Protein AF-A0A9W7FVR1-F1 (afdb_monomer)

Mean predicted aligned error: 6.26 Å

pLDDT: mean 86.89, std 15.14, range [37.94, 98.31]

Structure (mmCIF, N/CA/C/O backbone):
data_AF-A0A9W7FVR1-F1
#
_entry.id   AF-A0A9W7FVR1-F1
#
loop_
_atom_site.group_PDB
_atom_site.id
_atom_site.type_symbol
_atom_site.label_atom_id
_atom_site.label_alt_id
_atom_site.label_comp_id
_atom_site.label_asym_id
_atom_site.label_entity_id
_atom_site.label_seq_id
_atom_site.pdbx_PDB_ins_code
_atom_site.Cartn_x
_atom_site.Cartn_y
_atom_site.Cartn_z
_atom_site.occupancy
_atom_site.B_iso_or_equiv
_atom_site.auth_seq_id
_atom_site.auth_comp_id
_atom_site.auth_asym_id
_atom_site.auth_atom_id
_atom_site.pdbx_PDB_model_num
ATOM 1 N N . MET A 1 1 ? -11.495 -16.319 -16.527 1.00 41.94 1 MET A N 1
ATOM 2 C CA . MET A 1 1 ? -12.606 -16.300 -15.550 1.00 41.94 1 MET A CA 1
ATOM 3 C C . MET A 1 1 ? -13.611 -15.271 -16.052 1.00 41.94 1 MET A C 1
ATOM 5 O O . MET A 1 1 ? -13.184 -14.167 -16.349 1.00 41.94 1 MET A O 1
ATOM 9 N N . LYS A 1 2 ? -14.883 -15.630 -16.280 1.00 37.94 2 LYS A N 1
ATOM 10 C CA . LYS A 1 2 ? -15.902 -14.650 -16.696 1.00 37.94 2 LYS A CA 1
ATOM 11 C C . LYS A 1 2 ? -16.218 -13.777 -15.482 1.00 37.94 2 LYS A C 1
ATOM 13 O O . LYS A 1 2 ? -16.923 -14.225 -14.585 1.00 37.94 2 LYS A O 1
ATOM 18 N N . THR A 1 3 ? -15.626 -12.592 -15.420 1.00 50.19 3 THR A N 1
ATOM 19 C CA . THR A 1 3 ? -15.941 -11.576 -14.418 1.00 50.19 3 THR A CA 1
ATOM 20 C C . THR A 1 3 ? -17.370 -11.116 -14.667 1.00 50.19 3 THR A C 1
ATOM 22 O O . THR A 1 3 ? -17.651 -10.502 -15.695 1.00 50.19 3 THR A O 1
ATOM 25 N N . GLY A 1 4 ? -18.287 -11.444 -13.755 1.00 59.41 4 GLY A N 1
ATOM 26 C CA . GLY A 1 4 ? -19.468 -10.604 -13.602 1.00 59.41 4 GLY A CA 1
ATOM 27 C C . GLY A 1 4 ? -18.984 -9.177 -13.364 1.00 59.41 4 GLY A C 1
ATOM 28 O O . GLY A 1 4 ? -17.968 -8.977 -12.694 1.00 59.41 4 GLY A O 1
ATOM 29 N N . GLU A 1 5 ? -19.643 -8.210 -13.987 1.00 75.62 5 GLU A N 1
ATOM 30 C CA . GLU A 1 5 ? -19.349 -6.801 -13.766 1.00 75.62 5 GLU A CA 1
ATOM 31 C C . GLU A 1 5 ? -19.470 -6.525 -12.264 1.00 75.62 5 GLU A C 1
ATOM 33 O O . GLU A 1 5 ? -20.490 -6.837 -11.643 1.00 75.62 5 GLU A O 1
ATOM 38 N N . TRP A 1 6 ? -18.384 -6.059 -11.648 1.00 78.62 6 TRP A N 1
ATOM 39 C CA . TRP A 1 6 ? -18.405 -5.727 -10.233 1.00 78.62 6 TRP A CA 1
ATOM 40 C C . TRP A 1 6 ? -19.405 -4.599 -10.025 1.00 78.62 6 TRP A C 1
ATOM 42 O O . TRP A 1 6 ? -19.338 -3.576 -10.704 1.00 78.62 6 TRP A O 1
ATOM 52 N N . ASP A 1 7 ? -20.275 -4.741 -9.032 1.00 91.00 7 ASP A N 1
ATOM 53 C CA . ASP A 1 7 ? -20.969 -3.586 -8.481 1.00 91.00 7 ASP A CA 1
ATOM 54 C C . ASP A 1 7 ? -19.920 -2.734 -7.746 1.00 91.00 7 ASP A C 1
ATOM 56 O O . ASP A 1 7 ? -19.597 -2.973 -6.577 1.00 91.00 7 ASP A O 1
ATOM 60 N N . ARG A 1 8 ? -19.294 -1.813 -8.492 1.00 92.12 8 ARG A N 1
ATOM 61 C CA . ARG A 1 8 ? -18.154 -1.012 -8.026 1.00 92.12 8 ARG A CA 1
ATOM 62 C C . ARG A 1 8 ? -18.536 -0.203 -6.796 1.00 92.12 8 ARG A C 1
ATOM 64 O O . ARG A 1 8 ? -17.729 -0.102 -5.881 1.00 92.12 8 ARG A O 1
ATOM 71 N N . GLU A 1 9 ? -19.760 0.317 -6.733 1.00 93.69 9 GLU A N 1
ATOM 72 C CA . GLU A 1 9 ? -20.243 1.072 -5.578 1.00 93.69 9 GLU A CA 1
ATOM 73 C C . GLU A 1 9 ? -20.319 0.188 -4.329 1.00 93.69 9 GLU A C 1
ATOM 75 O O . GLU A 1 9 ? -19.688 0.507 -3.321 1.00 93.69 9 GLU A O 1
ATOM 80 N N . LYS A 1 10 ? -20.977 -0.977 -4.404 1.00 95.12 10 LYS A N 1
ATOM 81 C CA . LYS A 1 10 ? -21.039 -1.89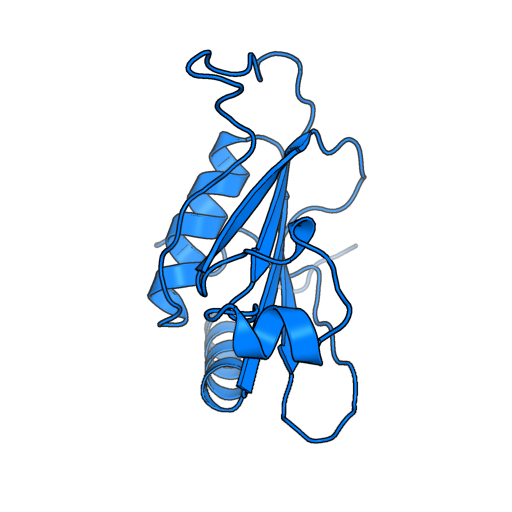7 -3.254 1.00 95.12 10 LYS A CA 1
ATOM 82 C C . LYS A 1 10 ? -19.665 -2.392 -2.822 1.00 95.12 10 LYS A C 1
ATOM 84 O O . LYS A 1 10 ? -19.420 -2.542 -1.621 1.00 95.12 10 LYS A O 1
ATOM 89 N N . LEU A 1 11 ? -18.772 -2.651 -3.777 1.00 95.62 11 LEU A N 1
ATOM 90 C CA . LEU A 1 11 ? -17.414 -3.092 -3.477 1.00 95.62 11 LEU A CA 1
ATOM 91 C C . LEU A 1 11 ? -16.632 -1.991 -2.750 1.00 95.62 11 LEU A C 1
ATOM 93 O O . LEU A 1 11 ? -16.053 -2.250 -1.696 1.00 95.62 11 LEU A O 1
ATOM 97 N N . ARG A 1 12 ? -16.687 -0.757 -3.264 1.00 96.69 12 ARG A N 1
ATOM 98 C CA . ARG A 1 12 ? -16.098 0.432 -2.635 1.00 96.69 12 ARG A CA 1
ATOM 99 C C . ARG A 1 12 ? -16.617 0.616 -1.208 1.00 96.69 12 ARG A C 1
ATOM 101 O O . ARG A 1 12 ? -15.812 0.718 -0.285 1.00 96.69 12 ARG A O 1
ATOM 108 N N . THR A 1 13 ? -17.937 0.583 -1.001 1.00 97.44 13 THR A N 1
ATOM 109 C CA . THR A 1 13 ? -18.546 0.709 0.334 1.00 97.44 13 THR A CA 1
ATOM 110 C C . THR A 1 13 ? -18.068 -0.389 1.282 1.00 97.44 13 THR A C 1
ATOM 112 O O . THR A 1 13 ? -17.676 -0.089 2.405 1.00 97.44 13 THR A O 1
ATOM 115 N N . SER A 1 14 ? -18.035 -1.644 0.828 1.00 97.19 14 SER A N 1
ATOM 116 C CA . SER A 1 14 ? -17.610 -2.782 1.657 1.00 97.19 14 SER A CA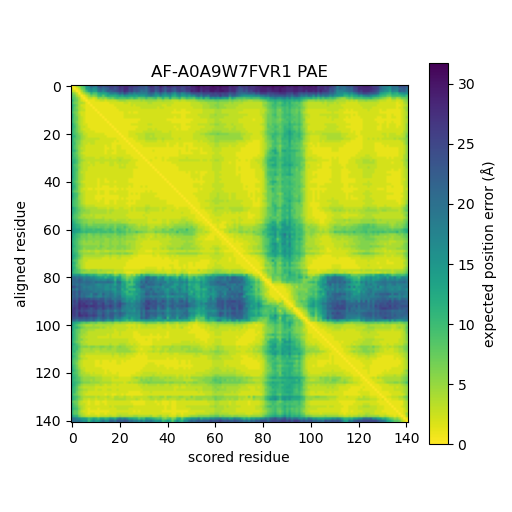 1
ATOM 117 C C . SER A 1 14 ? -16.159 -2.643 2.124 1.00 97.19 14 SER A C 1
ATOM 119 O O . SER A 1 14 ? -15.857 -2.865 3.297 1.00 97.19 14 SER A O 1
ATOM 121 N N . ILE A 1 15 ? -15.262 -2.236 1.221 1.00 97.81 15 ILE A N 1
ATOM 122 C CA . ILE A 1 15 ? -13.846 -2.026 1.542 1.00 97.81 15 ILE A CA 1
ATOM 123 C C . ILE A 1 15 ? -13.688 -0.851 2.508 1.00 97.81 15 ILE A C 1
ATOM 125 O O . ILE A 1 15 ? -12.965 -0.984 3.490 1.00 97.81 15 ILE A O 1
ATOM 129 N N . LEU A 1 16 ? -14.386 0.268 2.278 1.00 97.94 16 LEU A N 1
ATOM 130 C CA . LEU A 1 16 ? -14.348 1.428 3.175 1.00 97.94 16 LEU A CA 1
ATOM 131 C C . LEU A 1 16 ? -14.812 1.071 4.588 1.00 97.94 16 LEU A C 1
ATOM 133 O O . LEU A 1 16 ? -14.158 1.446 5.559 1.00 97.94 16 LEU A O 1
ATOM 137 N N . THR A 1 17 ? -15.904 0.311 4.716 1.00 97.69 17 THR A N 1
ATOM 138 C CA . THR A 1 17 ? -16.395 -0.148 6.020 1.00 97.69 17 THR A CA 1
ATOM 139 C C . THR A 1 17 ? -15.340 -0.981 6.743 1.00 97.69 17 THR A C 1
ATOM 141 O O . THR A 1 17 ? -15.016 -0.680 7.891 1.00 97.69 17 THR A O 1
ATOM 144 N N . LEU A 1 18 ? -14.753 -1.973 6.066 1.00 97.44 18 LEU A N 1
ATOM 145 C CA . LEU A 1 18 ? -13.718 -2.822 6.658 1.00 97.44 18 LEU A CA 1
ATOM 146 C C . LEU A 1 18 ? -12.456 -2.031 7.020 1.00 97.44 18 LEU A C 1
ATOM 148 O O . LEU A 1 18 ? -11.950 -2.187 8.124 1.00 97.44 18 LEU A O 1
ATOM 152 N N . ALA A 1 19 ? -11.976 -1.159 6.131 1.00 96.31 19 ALA A N 1
ATOM 153 C CA . ALA A 1 19 ? -10.783 -0.347 6.367 1.00 96.31 19 ALA A CA 1
ATOM 154 C C . ALA A 1 19 ? -10.971 0.619 7.547 1.00 96.31 19 ALA A C 1
ATOM 156 O O . ALA A 1 19 ? -10.070 0.763 8.364 1.00 96.31 19 ALA A O 1
ATOM 157 N N . SER A 1 20 ? -12.157 1.227 7.683 1.00 95.62 20 SER A N 1
ATOM 158 C CA . SER A 1 20 ? -12.473 2.141 8.795 1.00 95.62 20 SER A CA 1
ATOM 159 C C . SER A 1 20 ? -12.553 1.458 10.164 1.00 95.62 20 SER A C 1
ATOM 161 O O . SER A 1 20 ? -12.441 2.126 11.187 1.00 95.62 20 SER A O 1
ATOM 163 N N . SER A 1 21 ? -12.764 0.140 10.175 1.00 95.38 21 SER A N 1
ATOM 164 C CA . SER A 1 21 ? -12.869 -0.678 11.388 1.00 95.38 21 SER A CA 1
ATOM 165 C C . SER A 1 21 ? -11.587 -1.465 11.675 1.00 95.38 21 SER A C 1
ATOM 167 O O . SER A 1 21 ? -11.549 -2.224 12.638 1.00 95.38 21 SER A O 1
ATOM 169 N N . ALA A 1 22 ? -10.567 -1.338 10.822 1.00 94.12 22 ALA A N 1
ATOM 170 C CA . ALA A 1 22 ? -9.317 -2.066 10.949 1.00 94.12 22 ALA A CA 1
ATOM 171 C C . ALA A 1 22 ? -8.305 -1.276 11.783 1.00 94.12 22 ALA A C 1
ATOM 173 O O . ALA A 1 22 ? -8.065 -0.096 11.526 1.00 94.12 22 ALA A O 1
ATOM 174 N N . ASP A 1 23 ? -7.637 -1.956 12.712 1.00 91.12 23 ASP A N 1
ATOM 175 C CA . ASP A 1 23 ? -6.491 -1.401 13.442 1.00 91.12 23 ASP A CA 1
ATOM 176 C C . ASP A 1 23 ? -5.287 -1.229 12.508 1.00 91.12 23 ASP A C 1
ATOM 178 O O . ASP A 1 23 ? -4.456 -0.328 12.658 1.00 91.12 23 ASP A O 1
ATOM 182 N N . ARG A 1 24 ? -5.197 -2.108 11.505 1.00 91.25 24 ARG A N 1
ATOM 183 C CA . ARG A 1 24 ? -4.145 -2.108 10.497 1.00 91.25 24 ARG A CA 1
ATOM 184 C C . ARG A 1 24 ? -4.678 -2.575 9.153 1.00 91.25 24 ARG A C 1
ATOM 186 O O . ARG A 1 24 ? -5.469 -3.505 9.063 1.00 91.25 24 ARG A O 1
ATOM 193 N N . THR A 1 25 ? -4.194 -1.950 8.089 1.00 95.06 25 THR A N 1
ATOM 194 C CA . THR A 1 25 ? -4.480 -2.334 6.709 1.00 95.06 25 THR A CA 1
ATOM 195 C C . THR A 1 25 ? -3.175 -2.635 5.985 1.00 95.06 25 THR A C 1
ATOM 197 O O . THR A 1 25 ? -2.241 -1.828 5.993 1.00 95.06 25 THR A O 1
ATOM 200 N N . LEU A 1 26 ? -3.123 -3.791 5.324 1.00 95.06 26 LEU A N 1
ATOM 201 C CA . LEU A 1 26 ? -2.099 -4.113 4.339 1.00 95.06 26 LEU A CA 1
ATOM 202 C C . LEU A 1 26 ? -2.734 -4.174 2.951 1.00 95.06 26 LEU A C 1
ATOM 204 O O . LEU A 1 26 ? -3.844 -4.685 2.783 1.00 95.06 26 LEU A O 1
ATOM 208 N N . LEU A 1 27 ? -2.002 -3.677 1.958 1.00 97.88 27 LEU A N 1
ATOM 209 C CA . LEU A 1 27 ? -2.382 -3.766 0.552 1.00 97.88 27 LEU A CA 1
ATOM 210 C C . LEU A 1 27 ? -1.237 -4.387 -0.248 1.00 97.88 27 LEU A C 1
ATOM 212 O O . LEU A 1 27 ? -0.066 -4.088 -0.005 1.00 97.88 27 LEU A O 1
ATOM 216 N N . GLY A 1 28 ? -1.588 -5.251 -1.194 1.00 97.56 28 GLY A N 1
ATOM 217 C CA . GLY A 1 28 ? -0.669 -5.820 -2.174 1.00 97.56 28 GLY A CA 1
ATOM 218 C C . GLY A 1 28 ? -1.171 -5.522 -3.578 1.00 97.56 28 GLY A C 1
ATOM 219 O O . GLY A 1 28 ? -2.206 -6.056 -3.962 1.00 97.56 28 GLY A O 1
ATOM 220 N N . PHE A 1 29 ? -0.472 -4.683 -4.334 1.00 98.06 29 PHE A N 1
ATOM 221 C CA . PHE A 1 29 ? -0.841 -4.330 -5.705 1.00 98.06 29 PHE A CA 1
ATOM 222 C C . PHE A 1 29 ? -0.015 -5.169 -6.665 1.00 98.06 29 PHE A C 1
ATOM 224 O O . PHE A 1 29 ? 1.196 -5.001 -6.699 1.00 98.06 29 PHE A O 1
ATOM 231 N N . CYS A 1 30 ? -0.642 -6.049 -7.436 1.00 97.75 30 CYS A N 1
ATOM 232 C CA . CYS A 1 30 ? 0.002 -6.761 -8.534 1.00 97.75 30 CYS A CA 1
ATOM 233 C C . CYS A 1 30 ? -0.400 -6.076 -9.843 1.00 97.75 30 CYS A C 1
ATOM 235 O O . CYS A 1 30 ? -1.544 -6.226 -10.261 1.00 97.75 30 CYS A O 1
ATOM 237 N N . ALA A 1 31 ? 0.501 -5.351 -10.499 1.00 97.44 31 ALA A N 1
ATOM 238 C CA . ALA A 1 31 ? 0.167 -4.588 -11.703 1.00 97.44 31 ALA A CA 1
ATOM 239 C C . ALA A 1 31 ? 0.984 -5.026 -12.922 1.00 97.44 31 ALA A C 1
ATOM 241 O O . ALA A 1 31 ? 2.018 -5.690 -12.810 1.00 97.44 31 ALA A O 1
ATOM 242 N N . GLY A 1 32 ? 0.498 -4.657 -14.110 1.00 97.06 32 GLY A N 1
ATOM 243 C CA . GLY A 1 32 ? 1.150 -4.967 -15.387 1.00 97.06 32 GLY A CA 1
ATOM 244 C C . GLY A 1 32 ? 2.405 -4.143 -15.660 1.00 97.06 32 GLY A C 1
ATOM 245 O O . GLY A 1 32 ? 3.194 -4.519 -16.518 1.00 97.06 32 GLY A O 1
ATOM 246 N N . SER A 1 33 ? 2.601 -3.050 -14.929 1.00 96.38 33 SER A N 1
ATOM 247 C CA . SER A 1 33 ? 3.780 -2.198 -15.025 1.00 96.38 33 SER A CA 1
ATOM 248 C C . SER A 1 33 ? 4.015 -1.446 -13.706 1.00 96.38 33 SER A C 1
ATOM 250 O O . SER A 1 33 ? 3.099 -1.355 -12.880 1.00 96.38 33 SER A O 1
ATOM 252 N N . PRO A 1 34 ? 5.208 -0.870 -13.490 1.00 95.94 34 PRO A N 1
ATOM 253 C CA . PRO A 1 34 ? 5.446 0.039 -12.372 1.00 95.94 34 PRO A CA 1
ATOM 254 C C . PRO A 1 34 ? 4.472 1.225 -12.349 1.00 95.94 34 PRO A C 1
ATOM 256 O O . PRO A 1 34 ? 3.974 1.591 -11.289 1.00 95.94 34 PRO A O 1
ATOM 259 N N . GLU A 1 35 ? 4.164 1.818 -13.503 1.00 95.88 35 GLU A N 1
ATOM 260 C CA . GLU A 1 35 ? 3.295 2.996 -13.615 1.00 95.88 35 GLU A CA 1
ATOM 261 C C . GLU A 1 35 ? 1.868 2.686 -13.166 1.00 95.88 35 GLU A C 1
ATOM 263 O O . GLU A 1 35 ? 1.319 3.413 -12.339 1.00 95.88 35 GLU A O 1
ATOM 268 N N . SER A 1 36 ? 1.304 1.579 -13.655 1.00 96.38 36 SER A N 1
ATOM 269 C CA . SER A 1 36 ? -0.039 1.123 -13.278 1.00 96.38 36 SER A CA 1
ATOM 270 C C . SER A 1 36 ? -0.120 0.814 -11.776 1.00 96.38 36 SER A C 1
ATOM 272 O O . SER A 1 36 ? -0.986 1.349 -11.082 1.00 96.38 36 SER A O 1
ATOM 274 N N . ALA A 1 37 ? 0.892 0.139 -11.212 1.00 96.56 37 ALA A N 1
ATOM 275 C CA . ALA A 1 37 ? 0.980 -0.072 -9.764 1.00 96.56 37 ALA A CA 1
ATOM 276 C C . ALA A 1 37 ? 0.972 1.249 -8.973 1.00 96.56 37 ALA A C 1
ATOM 278 O O . ALA A 1 37 ? 0.305 1.365 -7.941 1.00 96.56 37 ALA A O 1
ATOM 279 N N . LEU A 1 38 ? 1.709 2.261 -9.446 1.00 96.62 38 LEU A N 1
ATOM 280 C CA . LEU A 1 38 ? 1.766 3.578 -8.812 1.00 96.62 38 LEU A CA 1
ATOM 281 C C . LEU A 1 38 ? 0.442 4.337 -8.922 1.00 96.62 38 LEU A C 1
ATOM 283 O O . LEU A 1 38 ? 0.072 5.029 -7.973 1.00 96.62 38 LEU A O 1
ATOM 287 N N . GLU A 1 39 ? -0.262 4.244 -10.047 1.00 97.19 39 GLU A N 1
ATOM 288 C CA . GLU A 1 39 ? -1.599 4.822 -10.221 1.00 97.19 39 GLU A CA 1
ATOM 289 C C . GLU A 1 39 ? -2.618 4.163 -9.285 1.00 97.19 39 GLU A C 1
ATOM 291 O O . GLU A 1 39 ? -3.374 4.856 -8.593 1.00 97.19 39 GLU A O 1
ATOM 296 N N . ALA A 1 40 ? -2.575 2.835 -9.176 1.00 97.50 40 ALA A N 1
ATOM 297 C CA . ALA A 1 40 ? -3.388 2.075 -8.238 1.00 97.50 40 ALA A CA 1
ATOM 298 C C . ALA A 1 40 ? -3.110 2.499 -6.790 1.00 97.50 40 ALA A C 1
ATOM 300 O O . ALA A 1 40 ? -4.029 2.862 -6.060 1.00 97.50 40 ALA A O 1
ATOM 301 N N . LEU A 1 41 ? -1.840 2.561 -6.378 1.00 97.38 41 LEU A N 1
ATOM 302 C CA . LEU A 1 41 ? -1.462 3.029 -5.043 1.00 97.38 41 LEU A CA 1
ATOM 303 C C . LEU A 1 41 ? -1.971 4.458 -4.786 1.00 97.38 41 LEU A C 1
ATOM 305 O O . LEU A 1 41 ? -2.585 4.735 -3.754 1.00 97.38 41 LEU A O 1
ATOM 309 N N . LYS A 1 42 ? -1.746 5.377 -5.731 1.00 96.62 42 LYS A N 1
ATOM 310 C CA . LYS A 1 42 ? -2.139 6.789 -5.604 1.00 96.62 42 LYS A CA 1
ATOM 311 C C . LYS A 1 42 ? -3.649 6.998 -5.551 1.00 96.62 42 LYS A C 1
ATOM 313 O O . LYS A 1 42 ? -4.061 8.016 -5.002 1.00 96.62 42 LYS A O 1
ATOM 318 N N . SER A 1 43 ? -4.450 6.082 -6.091 1.00 97.50 43 SER A N 1
ATOM 319 C CA . SER A 1 43 ? -5.912 6.136 -5.993 1.00 97.50 43 SER A CA 1
ATOM 320 C C . SER A 1 43 ? -6.423 5.460 -4.718 1.00 97.50 43 SER A C 1
ATOM 322 O O . SER A 1 43 ? -7.132 6.088 -3.938 1.00 97.50 43 SER A O 1
ATOM 324 N N . TRP A 1 44 ? -5.988 4.232 -4.430 1.00 97.94 44 TRP A N 1
ATOM 325 C CA . TRP A 1 44 ? -6.452 3.451 -3.280 1.00 97.94 44 TRP A CA 1
ATOM 326 C C . TRP A 1 44 ? -6.147 4.109 -1.931 1.00 97.94 44 TRP A C 1
ATOM 328 O O . TRP A 1 44 ? -7.036 4.211 -1.087 1.00 97.94 44 TRP A O 1
ATOM 338 N N . ILE A 1 45 ? -4.910 4.568 -1.706 1.00 97.19 45 ILE A N 1
ATOM 339 C CA . ILE A 1 45 ? -4.491 5.106 -0.399 1.00 97.19 45 ILE A CA 1
ATOM 340 C C . ILE A 1 45 ? -5.343 6.301 0.056 1.00 97.19 45 ILE A C 1
ATOM 342 O O . ILE A 1 45 ? -5.906 6.231 1.152 1.00 97.19 45 ILE A O 1
ATOM 346 N N . PRO A 1 46 ? -5.491 7.388 -0.730 1.00 96.62 46 PRO A N 1
ATOM 347 C CA . PRO A 1 46 ? -6.334 8.504 -0.315 1.00 96.62 46 PRO A CA 1
ATOM 348 C C . PRO A 1 46 ? -7.822 8.148 -0.280 1.00 96.62 46 PRO A C 1
ATOM 350 O O . PRO A 1 46 ? -8.513 8.642 0.607 1.00 96.62 46 PRO A O 1
ATOM 353 N N . SER A 1 47 ? -8.320 7.289 -1.178 1.00 97.38 47 SER A N 1
ATOM 354 C CA . SER A 1 47 ? -9.730 6.872 -1.164 1.00 97.38 47 SER A CA 1
ATOM 355 C C . SER A 1 47 ? -10.109 6.127 0.111 1.00 97.38 47 SER A C 1
ATOM 357 O O . SER A 1 47 ? -11.216 6.303 0.608 1.00 97.38 47 SER A O 1
ATOM 359 N N . LEU A 1 48 ? -9.184 5.347 0.674 1.00 97.12 48 LEU A N 1
ATOM 360 C CA . LEU A 1 48 ? -9.367 4.659 1.952 1.00 97.12 48 LEU A CA 1
ATOM 361 C C . LEU A 1 48 ? -9.026 5.530 3.177 1.00 97.12 48 LEU A C 1
ATOM 363 O O . LEU A 1 48 ? -9.142 5.058 4.305 1.00 97.12 48 LEU A O 1
ATOM 367 N N . GLY A 1 49 ? -8.592 6.782 2.985 1.00 95.94 49 GLY A N 1
ATOM 368 C CA . GLY A 1 49 ? -8.178 7.670 4.078 1.00 95.94 49 GLY A CA 1
ATOM 369 C C . GLY A 1 49 ? -6.910 7.211 4.809 1.00 95.94 49 GLY A C 1
ATOM 370 O O . GLY A 1 49 ? -6.700 7.577 5.964 1.00 95.94 49 GLY A O 1
ATOM 371 N N . LEU A 1 50 ? -6.072 6.398 4.160 1.00 95.62 50 LEU A N 1
ATOM 372 C CA . LEU A 1 50 ? -4.888 5.794 4.770 1.00 95.62 50 LEU A CA 1
ATOM 373 C C . LEU A 1 50 ? -3.678 6.751 4.731 1.00 95.62 50 LEU A C 1
ATOM 375 O O . LEU A 1 50 ? -3.590 7.615 3.848 1.00 95.62 50 LEU A O 1
ATOM 379 N N . PRO A 1 51 ? -2.715 6.622 5.667 1.00 94.50 51 PRO A N 1
ATOM 380 C CA . PRO A 1 51 ? -1.543 7.490 5.710 1.00 94.50 51 PRO A CA 1
ATOM 381 C C . PRO A 1 51 ? -0.656 7.326 4.471 1.00 94.50 51 PRO A C 1
ATOM 383 O O . PRO A 1 51 ? -0.468 6.227 3.947 1.00 94.50 51 PRO A O 1
ATOM 386 N N . LYS A 1 52 ? -0.061 8.436 4.029 1.00 92.38 52 LYS A N 1
ATOM 387 C CA . LYS A 1 52 ? 0.976 8.438 2.993 1.00 92.38 52 LYS A CA 1
ATOM 388 C C . LYS A 1 52 ? 2.347 8.304 3.648 1.00 92.38 52 LYS A C 1
ATOM 390 O O . LYS A 1 52 ? 2.637 9.036 4.592 1.00 92.38 52 LYS A O 1
ATOM 395 N N . GLY A 1 53 ? 3.186 7.436 3.101 1.00 90.12 53 GLY A N 1
ATOM 396 C CA . GLY A 1 53 ? 4.585 7.290 3.489 1.00 90.12 53 GLY A CA 1
ATOM 397 C C . GLY A 1 53 ? 5.516 7.300 2.284 1.00 90.12 53 GLY A C 1
ATOM 398 O O . GLY A 1 53 ? 5.150 7.733 1.186 1.00 90.12 53 GLY A O 1
ATOM 399 N N . LEU A 1 54 ? 6.747 6.858 2.514 1.00 89.25 54 LEU A N 1
ATOM 400 C CA . LEU A 1 54 ? 7.765 6.738 1.482 1.00 89.25 54 LEU A CA 1
ATOM 401 C C . LEU A 1 54 ? 7.507 5.500 0.627 1.00 89.25 54 LEU A C 1
ATOM 403 O O . LEU A 1 54 ? 7.162 4.436 1.138 1.00 89.25 54 LEU A O 1
ATOM 407 N N . LEU A 1 55 ? 7.732 5.637 -0.678 1.00 90.62 55 LEU A N 1
ATOM 408 C CA . LEU A 1 55 ? 7.850 4.494 -1.568 1.00 90.62 55 LEU A CA 1
ATOM 409 C C . LEU A 1 55 ? 9.328 4.147 -1.738 1.00 90.62 55 LEU A C 1
ATOM 411 O O . LEU A 1 55 ? 10.100 4.941 -2.272 1.00 90.62 55 LEU A O 1
ATOM 415 N N . MET A 1 56 ? 9.692 2.947 -1.311 1.00 88.81 56 MET A N 1
ATOM 416 C CA . MET A 1 56 ? 11.023 2.373 -1.470 1.00 88.81 56 MET A CA 1
ATOM 417 C C . MET A 1 56 ? 11.067 1.457 -2.696 1.00 88.81 56 MET A C 1
ATOM 419 O O . MET A 1 56 ? 10.038 0.918 -3.091 1.00 88.81 56 MET A O 1
ATOM 423 N N . GLY A 1 57 ? 12.257 1.233 -3.260 1.00 86.19 57 GLY A N 1
ATOM 424 C CA . GLY A 1 57 ? 12.483 0.238 -4.323 1.00 86.19 57 GLY A CA 1
ATOM 425 C C . GLY A 1 57 ? 12.677 0.800 -5.736 1.00 86.19 57 GLY A C 1
ATOM 426 O O . GLY A 1 57 ? 13.104 0.062 -6.615 1.00 86.19 57 GLY A O 1
ATOM 427 N N . LEU A 1 58 ? 12.444 2.102 -5.956 1.00 87.19 58 LEU A N 1
ATOM 428 C CA . LEU A 1 58 ? 12.749 2.788 -7.232 1.00 87.19 58 LEU A CA 1
ATOM 429 C C . LEU A 1 58 ? 14.008 3.660 -7.184 1.00 87.19 58 LEU A C 1
ATOM 431 O O . LEU A 1 58 ? 14.418 4.203 -8.205 1.00 87.19 58 LEU A O 1
ATOM 435 N N . ASP A 1 59 ? 14.618 3.789 -6.010 1.00 85.75 59 ASP A N 1
ATOM 436 C CA . ASP A 1 59 ? 15.901 4.451 -5.799 1.00 85.75 59 ASP A CA 1
ATOM 437 C C . ASP A 1 59 ? 16.759 3.551 -4.904 1.00 85.75 59 ASP A C 1
ATOM 439 O O . ASP A 1 59 ? 16.321 3.131 -3.828 1.00 85.75 59 ASP A O 1
ATOM 443 N N . LEU A 1 60 ? 17.971 3.239 -5.366 1.00 78.19 60 LEU A N 1
ATOM 444 C CA . LEU A 1 60 ? 18.968 2.486 -4.615 1.00 78.19 60 LEU A CA 1
ATOM 445 C C . LEU A 1 60 ? 20.220 3.344 -4.432 1.00 78.19 60 LEU A C 1
ATOM 447 O O . LEU A 1 60 ? 21.131 3.348 -5.259 1.00 78.19 60 LEU A O 1
ATOM 451 N N . GLY A 1 61 ? 20.271 4.071 -3.315 1.00 76.56 61 GLY A N 1
ATOM 452 C CA . GLY A 1 61 ? 21.442 4.867 -2.942 1.00 76.56 61 GLY A CA 1
ATOM 453 C C . GLY A 1 61 ? 21.605 6.149 -3.763 1.00 76.56 61 GLY A C 1
ATOM 454 O O . GLY A 1 61 ? 22.728 6.529 -4.089 1.00 76.56 61 GLY A O 1
ATOM 455 N N . GLY A 1 62 ? 20.499 6.813 -4.101 1.00 82.56 62 GLY A N 1
ATOM 456 C CA . GLY A 1 62 ? 20.454 8.029 -4.916 1.00 82.56 62 GLY A CA 1
ATOM 457 C C . GLY A 1 62 ? 20.512 7.765 -6.420 1.00 82.56 62 GLY A C 1
ATOM 458 O O . GLY A 1 62 ? 20.734 8.697 -7.193 1.00 82.56 62 GLY A O 1
ATOM 459 N N . GLN A 1 63 ? 20.382 6.503 -6.833 1.00 85.12 63 GLN A N 1
ATOM 460 C CA . GLN A 1 63 ? 20.359 6.094 -8.232 1.00 85.12 63 GLN A CA 1
ATOM 461 C C . GLN A 1 63 ? 18.987 5.503 -8.563 1.00 85.12 63 GLN A C 1
ATOM 463 O O . GLN A 1 63 ? 18.584 4.532 -7.913 1.00 85.12 63 GLN A O 1
ATOM 468 N N . PRO A 1 64 ? 18.276 6.048 -9.566 1.00 91.75 64 PRO A N 1
ATOM 469 C CA . PRO A 1 64 ? 17.028 5.467 -10.037 1.00 91.75 64 PRO A CA 1
ATOM 470 C C . PRO A 1 64 ? 17.231 4.029 -10.516 1.00 91.75 64 PRO A C 1
ATOM 472 O O . PRO A 1 64 ? 18.190 3.732 -11.231 1.00 91.75 64 PRO A O 1
ATOM 475 N N . VAL A 1 65 ? 16.310 3.145 -10.145 1.00 89.62 65 VAL A N 1
ATOM 476 C CA . VAL A 1 65 ? 16.256 1.782 -10.679 1.00 89.62 65 VAL A CA 1
ATOM 477 C C . VAL A 1 65 ? 15.708 1.830 -12.102 1.00 89.62 65 VAL A C 1
ATOM 479 O O . VAL A 1 65 ? 14.664 2.435 -12.351 1.00 89.62 65 VAL A O 1
ATOM 482 N N . ASP A 1 66 ? 16.399 1.180 -13.038 1.00 93.62 66 ASP A N 1
ATOM 483 C CA . ASP A 1 66 ? 15.870 0.956 -14.382 1.00 93.62 66 ASP A CA 1
ATOM 484 C C . ASP A 1 66 ? 14.771 -0.111 -14.327 1.00 93.62 66 ASP A C 1
ATOM 486 O O . ASP A 1 66 ? 15.017 -1.266 -13.978 1.00 93.62 66 ASP A O 1
ATOM 490 N N . THR A 1 67 ? 13.548 0.299 -14.648 1.00 94.75 67 THR A N 1
ATOM 491 C CA . THR A 1 67 ? 12.358 -0.559 -14.642 1.00 94.75 67 THR A CA 1
ATOM 492 C C . THR A 1 67 ? 11.903 -0.944 -16.049 1.00 94.75 67 THR A C 1
ATOM 494 O O . THR A 1 67 ? 10.891 -1.621 -16.205 1.00 94.75 67 THR A O 1
ATOM 497 N N . SER A 1 68 ? 12.656 -0.565 -17.089 1.00 94.44 68 SER A N 1
ATOM 498 C CA . SER A 1 68 ? 12.281 -0.801 -18.489 1.00 94.44 68 SER A CA 1
ATOM 499 C C . SER A 1 68 ? 12.160 -2.283 -18.865 1.00 94.44 68 SER A C 1
ATOM 501 O O . SER A 1 68 ? 11.444 -2.620 -19.807 1.00 94.44 68 SER A O 1
ATOM 503 N N . SER A 1 69 ? 12.835 -3.172 -18.133 1.00 93.88 69 SER A N 1
ATOM 504 C CA . SER A 1 69 ? 12.761 -4.624 -18.316 1.00 93.88 69 SER A CA 1
ATOM 505 C C . SER A 1 69 ? 11.650 -5.301 -17.513 1.00 93.88 69 SER A C 1
ATOM 507 O O . SER A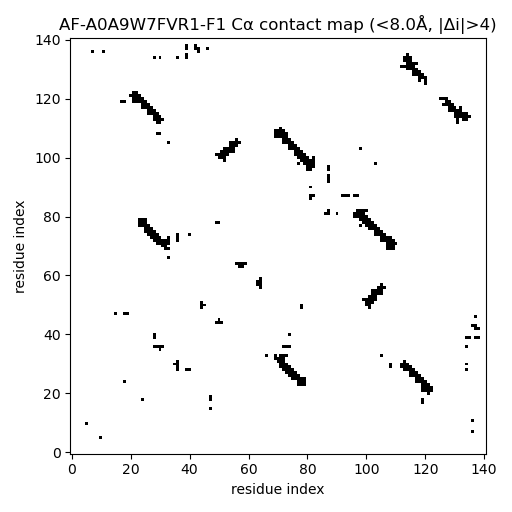 1 69 ? 11.420 -6.496 -17.707 1.00 93.88 69 SER A O 1
ATOM 509 N N . TRP A 1 70 ? 10.977 -4.581 -16.610 1.00 95.12 70 TRP A N 1
ATOM 510 C CA . TRP A 1 70 ? 10.003 -5.186 -15.711 1.00 95.12 70 TRP A CA 1
ATOM 511 C C . TRP A 1 70 ? 8.761 -5.627 -16.480 1.00 95.12 70 TRP A C 1
ATOM 513 O O . TRP A 1 70 ? 8.150 -4.865 -17.225 1.00 95.12 70 TRP A O 1
ATOM 523 N N . THR A 1 71 ? 8.349 -6.870 -16.248 1.00 93.94 71 THR A N 1
ATOM 524 C CA . THR A 1 71 ? 7.129 -7.452 -16.847 1.00 93.94 71 THR A CA 1
ATOM 525 C C . THR A 1 71 ? 5.864 -7.213 -16.011 1.00 93.94 71 THR A C 1
ATOM 527 O O . THR A 1 71 ? 4.750 -7.576 -16.402 1.00 93.94 71 THR A O 1
ATOM 530 N N . GLY A 1 72 ? 6.046 -6.600 -14.847 1.00 96.25 72 GLY A N 1
ATOM 531 C CA . GLY A 1 72 ? 5.023 -6.259 -13.877 1.00 96.25 72 GLY A CA 1
ATOM 532 C C . GLY A 1 72 ? 5.671 -5.708 -12.614 1.00 96.25 72 GLY A C 1
ATOM 533 O O . GLY A 1 72 ? 6.889 -5.780 -12.439 1.00 96.25 72 GLY A O 1
ATOM 534 N N . ALA A 1 73 ? 4.854 -5.157 -11.726 1.00 96.88 73 ALA A N 1
ATOM 535 C CA . ALA A 1 73 ? 5.319 -4.640 -10.447 1.00 96.88 73 ALA A CA 1
ATOM 536 C C . ALA A 1 73 ? 4.420 -5.109 -9.307 1.00 96.88 73 ALA A C 1
ATOM 538 O O . ALA A 1 73 ? 3.204 -5.246 -9.472 1.00 96.88 73 ALA A O 1
ATOM 539 N N . TYR A 1 74 ? 5.032 -5.341 -8.149 1.00 97.12 74 TYR A N 1
ATOM 540 C CA . TYR A 1 74 ? 4.327 -5.604 -6.908 1.00 97.12 74 TYR A CA 1
ATOM 541 C C . TYR A 1 74 ? 4.597 -4.485 -5.916 1.00 97.12 74 TYR A C 1
ATOM 543 O O . TYR A 1 74 ? 5.754 -4.223 -5.599 1.00 97.12 74 TYR A O 1
ATOM 551 N N . ILE A 1 75 ? 3.542 -3.849 -5.402 1.00 96.75 75 ILE A N 1
ATOM 552 C CA . ILE A 1 75 ? 3.654 -2.903 -4.288 1.00 96.75 75 ILE A CA 1
ATOM 553 C C . ILE A 1 75 ? 3.089 -3.539 -3.029 1.00 96.75 75 ILE A C 1
ATOM 555 O O . ILE A 1 75 ? 1.912 -3.895 -2.983 1.00 96.75 75 ILE A O 1
ATOM 559 N N . LYS A 1 76 ? 3.901 -3.599 -1.975 1.00 95.12 76 LYS A N 1
ATOM 560 C CA . LYS A 1 76 ? 3.442 -3.892 -0.618 1.00 95.12 76 LYS A CA 1
ATOM 561 C C . LYS A 1 76 ? 3.298 -2.591 0.156 1.00 95.12 76 LYS A C 1
ATOM 563 O O . LYS A 1 76 ? 4.289 -1.902 0.369 1.00 95.12 76 LYS A O 1
ATOM 568 N N . TYR A 1 77 ? 2.092 -2.294 0.617 1.00 94.69 77 TYR A N 1
ATOM 569 C CA . TYR A 1 77 ? 1.781 -1.153 1.476 1.00 94.69 77 TYR A CA 1
ATOM 570 C C . TYR A 1 77 ? 1.293 -1.632 2.844 1.00 94.69 77 TYR A C 1
ATOM 572 O O . TYR A 1 77 ? 0.631 -2.670 2.952 1.00 94.69 77 TYR A O 1
ATOM 580 N N . ASN A 1 78 ? 1.609 -0.877 3.896 1.00 90.50 78 ASN A N 1
ATOM 581 C CA . ASN A 1 78 ? 1.280 -1.258 5.261 1.00 90.50 78 ASN A CA 1
ATOM 582 C C . ASN A 1 78 ? 1.047 -0.030 6.165 1.00 90.50 78 ASN A C 1
ATOM 584 O O . ASN A 1 78 ? 1.898 0.854 6.250 1.00 90.50 78 ASN A O 1
ATOM 588 N N . THR A 1 79 ? -0.075 0.012 6.892 1.00 90.00 79 THR A N 1
ATOM 589 C CA . THR A 1 79 ? -0.314 1.051 7.917 1.00 90.00 79 THR A CA 1
ATOM 590 C C . THR A 1 79 ? 0.313 0.738 9.275 1.00 90.00 79 THR A C 1
ATOM 592 O O . THR A 1 79 ? 0.317 1.597 10.150 1.00 90.00 79 THR A O 1
ATOM 595 N N . GLY A 1 80 ? 0.828 -0.476 9.474 1.00 76.94 80 GLY A N 1
ATOM 596 C CA . GLY A 1 80 ? 1.438 -0.918 10.726 1.00 76.94 80 GLY A CA 1
ATOM 597 C C . GLY A 1 80 ? 2.959 -1.021 10.652 1.00 76.94 80 GLY A C 1
ATOM 598 O O . GLY A 1 80 ? 3.530 -1.362 9.618 1.00 76.94 80 GLY A O 1
ATOM 599 N N . GLY A 1 81 ? 3.614 -0.798 11.784 1.00 66.19 81 GLY A N 1
ATOM 600 C CA . GLY A 1 81 ? 5.059 -0.893 11.943 1.00 66.19 81 GLY A CA 1
ATOM 601 C C . GLY A 1 81 ? 5.483 -0.310 13.283 1.00 66.19 81 GLY A C 1
ATOM 602 O O . GLY A 1 81 ? 4.717 0.400 13.935 1.00 66.19 81 GLY A O 1
ATOM 603 N N . ALA A 1 82 ? 6.691 -0.637 13.724 1.00 57.47 82 ALA A N 1
ATOM 604 C CA . ALA A 1 82 ? 7.217 -0.092 14.964 1.00 57.47 82 ALA A CA 1
ATOM 605 C C . ALA A 1 82 ? 7.694 1.347 14.720 1.00 57.47 82 ALA A C 1
ATOM 607 O O . ALA A 1 82 ? 8.618 1.580 13.939 1.00 57.47 82 ALA A O 1
ATOM 608 N N . THR A 1 83 ? 7.047 2.318 15.369 1.00 54.12 83 THR A N 1
ATOM 609 C CA . THR A 1 83 ? 7.337 3.751 15.165 1.00 54.12 83 THR A CA 1
ATOM 610 C C . THR A 1 83 ? 8.343 4.305 16.170 1.00 54.12 83 THR A C 1
ATOM 612 O O . THR A 1 83 ? 8.914 5.374 15.946 1.00 54.12 83 THR A O 1
ATOM 615 N N . THR A 1 84 ? 8.614 3.561 17.246 1.00 56.41 84 THR A N 1
ATOM 616 C CA . THR A 1 84 ? 9.591 3.918 18.276 1.00 56.41 84 THR A CA 1
ATOM 617 C C . THR A 1 84 ? 10.626 2.812 18.495 1.00 56.41 84 THR A C 1
ATOM 619 O O . THR A 1 84 ? 10.389 1.633 18.235 1.00 56.41 84 THR A O 1
ATOM 622 N N . PHE A 1 85 ? 11.793 3.173 19.042 1.00 56.72 85 PHE A N 1
ATOM 623 C CA . PHE A 1 85 ? 12.804 2.193 19.465 1.00 56.72 85 PHE A CA 1
ATOM 624 C C . PHE A 1 85 ? 12.303 1.226 20.545 1.00 56.72 85 PHE A C 1
ATOM 626 O O . PHE A 1 85 ? 12.898 0.166 20.736 1.00 56.72 85 PHE A O 1
ATOM 633 N N . GLU A 1 86 ? 11.277 1.610 21.300 1.00 65.69 86 GLU A N 1
ATOM 634 C CA . GLU A 1 86 ? 10.633 0.752 22.290 1.00 65.69 86 GLU A CA 1
ATOM 635 C C . GLU A 1 86 ? 9.781 -0.319 21.596 1.00 65.69 86 GLU A C 1
ATOM 637 O O . GLU A 1 86 ? 10.012 -1.507 21.823 1.00 65.69 86 GLU A O 1
ATOM 642 N N . ASP A 1 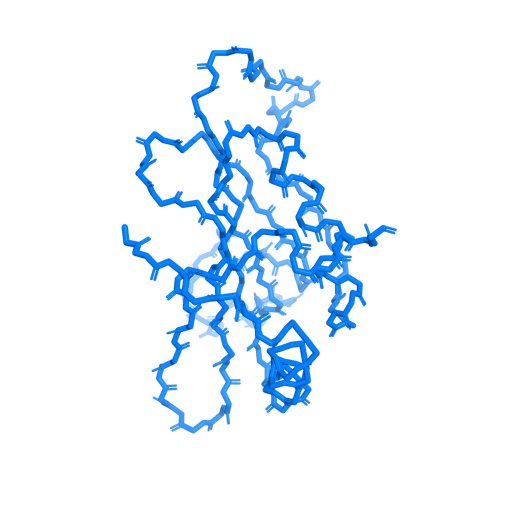87 ? 8.937 0.080 20.638 1.00 59.12 87 ASP A N 1
ATOM 643 C CA . ASP A 1 87 ? 8.110 -0.834 19.834 1.00 59.12 87 ASP A CA 1
ATOM 644 C C . ASP A 1 87 ? 8.961 -1.832 19.038 1.00 59.12 87 ASP A C 1
ATOM 646 O O . ASP A 1 87 ? 8.648 -3.021 18.964 1.00 59.12 87 ASP A O 1
ATOM 650 N N . ILE A 1 88 ? 10.091 -1.378 18.481 1.00 57.75 88 ILE A N 1
ATOM 651 C CA . ILE A 1 88 ? 11.029 -2.240 17.743 1.00 57.75 88 ILE A CA 1
ATOM 652 C C . ILE A 1 88 ? 11.583 -3.321 18.675 1.00 57.75 88 ILE A C 1
ATOM 654 O O . ILE A 1 88 ? 11.576 -4.505 18.333 1.00 57.75 88 ILE A O 1
ATOM 658 N N . ARG A 1 89 ? 12.034 -2.923 19.873 1.00 62.84 89 ARG A N 1
ATOM 659 C CA . ARG A 1 89 ? 12.605 -3.839 20.872 1.00 62.84 89 ARG A CA 1
ATOM 660 C C . ARG A 1 89 ? 11.570 -4.829 21.405 1.00 62.84 89 ARG A C 1
ATOM 662 O O . ARG A 1 89 ? 11.922 -5.984 21.635 1.00 62.84 89 ARG A O 1
ATOM 669 N N . ALA A 1 90 ? 10.316 -4.406 21.552 1.00 63.78 90 ALA A N 1
ATOM 670 C CA . ALA A 1 90 ? 9.214 -5.265 21.975 1.00 63.78 90 ALA A CA 1
ATOM 671 C C . ALA A 1 90 ? 8.779 -6.257 20.879 1.00 63.78 90 ALA A C 1
ATOM 673 O O . ALA A 1 90 ? 8.492 -7.416 21.179 1.00 63.78 90 ALA A O 1
ATOM 674 N N . SER A 1 91 ? 8.784 -5.835 19.609 1.00 58.66 91 SER A N 1
ATOM 675 C CA . SER A 1 91 ? 8.287 -6.642 18.485 1.00 58.66 91 SER A CA 1
ATOM 676 C C . SER A 1 91 ? 9.172 -7.845 18.126 1.00 58.66 91 SER A C 1
ATOM 678 O O . SER A 1 91 ? 8.681 -8.809 17.545 1.00 58.66 91 SER A O 1
ATOM 680 N N . LYS A 1 92 ? 10.476 -7.814 18.457 1.00 59.38 92 LYS A N 1
ATOM 681 C CA . LYS A 1 92 ? 11.507 -8.794 18.029 1.00 59.38 92 LYS A CA 1
ATOM 682 C C . LYS A 1 92 ? 11.679 -8.929 16.508 1.00 59.38 92 LYS A C 1
ATOM 684 O O . LYS A 1 92 ? 12.470 -9.757 16.056 1.00 59.38 92 LYS A O 1
ATOM 689 N N . ILE A 1 93 ? 10.986 -8.113 15.721 1.00 52.38 93 ILE A N 1
ATOM 690 C CA . ILE A 1 93 ? 11.148 -8.018 14.276 1.00 52.38 93 ILE A CA 1
ATOM 691 C C . ILE A 1 93 ? 12.208 -6.926 14.073 1.00 52.38 93 ILE A C 1
ATOM 693 O O . ILE A 1 93 ? 12.027 -5.797 14.519 1.00 52.38 93 ILE A O 1
ATOM 697 N N . GLY A 1 94 ? 13.380 -7.272 13.530 1.00 53.59 94 GLY A N 1
ATOM 698 C CA . GLY A 1 94 ? 14.557 -6.385 13.495 1.00 53.59 94 GLY A CA 1
ATOM 699 C C . GLY A 1 94 ? 14.348 -5.054 12.749 1.00 53.59 94 GLY A C 1
ATOM 700 O O . GLY A 1 94 ? 13.254 -4.729 12.300 1.00 53.59 94 GLY A O 1
ATOM 701 N N . PHE A 1 95 ? 15.419 -4.280 12.548 1.00 52.47 95 PHE A N 1
ATOM 702 C CA . PHE A 1 95 ? 15.380 -2.962 11.880 1.00 52.47 95 PHE A CA 1
ATOM 703 C C . PHE A 1 95 ? 14.719 -2.950 10.481 1.00 52.47 95 PHE A C 1
ATOM 705 O O . PHE A 1 95 ? 14.289 -1.896 10.028 1.00 52.47 95 PHE A O 1
ATOM 712 N N . ALA A 1 96 ? 14.560 -4.103 9.821 1.00 48.16 96 ALA A N 1
ATOM 713 C CA . ALA A 1 96 ? 13.803 -4.257 8.571 1.00 48.16 96 ALA A CA 1
ATOM 714 C C . ALA A 1 96 ? 12.284 -3.982 8.702 1.00 48.16 96 ALA A C 1
ATOM 716 O O . ALA A 1 96 ? 11.582 -3.902 7.698 1.00 48.16 96 ALA A O 1
ATOM 717 N N . SER A 1 97 ? 11.788 -3.819 9.931 1.00 52.81 97 SER A N 1
ATOM 718 C CA . SER A 1 97 ? 10.384 -3.539 10.287 1.00 52.81 97 SER A CA 1
ATOM 719 C C . SER A 1 97 ? 10.114 -2.054 10.540 1.00 52.81 97 SER A C 1
ATOM 721 O O . SER A 1 97 ? 9.018 -1.696 10.970 1.00 52.81 97 SER A O 1
ATOM 723 N N . LEU A 1 98 ? 11.112 -1.197 10.284 1.00 54.25 98 LEU A N 1
ATOM 724 C CA . LEU A 1 98 ? 11.039 0.268 10.338 1.00 54.25 98 LEU A CA 1
ATOM 725 C C . LEU A 1 98 ? 10.201 0.850 9.188 1.00 54.25 98 LEU A C 1
ATOM 727 O O . LEU A 1 98 ? 10.631 1.755 8.481 1.00 54.25 98 LEU A O 1
ATOM 731 N N . TRP A 1 99 ? 9.011 0.310 8.970 1.00 65.56 99 TRP A N 1
ATOM 732 C CA . TRP A 1 99 ? 8.062 0.867 8.022 1.00 65.56 99 TRP A CA 1
ATOM 733 C C . TRP A 1 99 ? 7.203 1.810 8.842 1.00 65.56 99 TRP A C 1
ATOM 735 O O . TRP A 1 99 ? 6.496 1.380 9.756 1.00 65.56 99 TRP A O 1
ATOM 745 N N . LYS A 1 100 ? 7.319 3.112 8.586 1.00 78.31 100 LYS A N 1
ATOM 746 C CA . LYS A 1 100 ? 6.376 4.064 9.164 1.00 78.31 100 LYS A CA 1
ATOM 747 C C . LYS A 1 100 ? 4.994 3.760 8.582 1.00 78.31 100 LYS A C 1
ATOM 749 O O . LYS A 1 100 ? 4.910 3.299 7.442 1.00 78.31 100 LYS A O 1
ATOM 754 N N . PRO A 1 101 ? 3.907 4.014 9.325 1.00 87.94 101 PRO A N 1
ATOM 755 C CA . PRO A 1 101 ? 2.563 3.921 8.779 1.00 87.94 101 PRO A CA 1
ATOM 756 C C . PRO A 1 101 ? 2.467 4.635 7.431 1.00 87.94 101 PRO A C 1
ATOM 758 O O . PRO A 1 101 ? 2.711 5.838 7.338 1.00 87.94 101 PRO A O 1
ATOM 761 N N . GLY A 1 102 ? 2.123 3.880 6.392 1.00 89.62 102 GLY A N 1
ATOM 762 C CA . GLY A 1 102 ? 1.999 4.399 5.038 1.00 89.62 102 GLY A CA 1
ATOM 763 C C . GLY A 1 102 ? 3.207 4.177 4.130 1.00 89.62 102 GLY A C 1
ATOM 764 O O . GLY A 1 102 ? 3.106 4.472 2.938 1.00 89.62 102 GLY A O 1
ATOM 765 N N . ASP A 1 103 ? 4.323 3.666 4.652 1.00 89.38 103 ASP A N 1
ATOM 766 C CA . ASP A 1 103 ? 5.459 3.270 3.824 1.00 89.38 103 ASP A CA 1
ATOM 767 C C . ASP A 1 103 ? 5.091 2.061 2.952 1.00 89.38 103 ASP A C 1
ATOM 769 O O . ASP A 1 103 ? 4.320 1.169 3.337 1.00 89.38 103 ASP A O 1
ATOM 773 N N . ALA A 1 104 ? 5.670 2.041 1.757 1.00 92.19 104 ALA A N 1
ATOM 774 C CA . ALA A 1 104 ? 5.485 0.988 0.779 1.00 92.19 104 ALA A CA 1
ATOM 775 C C . ALA A 1 104 ? 6.811 0.591 0.126 1.00 92.19 104 ALA A C 1
ATOM 777 O O . ALA A 1 104 ? 7.759 1.375 0.065 1.00 92.19 104 ALA A O 1
ATOM 778 N N . LEU A 1 105 ? 6.852 -0.624 -0.409 1.00 91.44 105 LEU A N 1
ATOM 779 C CA . LEU A 1 105 ? 7.959 -1.148 -1.204 1.00 91.44 105 LEU A CA 1
ATOM 780 C C . LEU A 1 105 ? 7.417 -1.615 -2.546 1.00 91.44 105 LEU A C 1
ATOM 782 O O . LEU A 1 105 ? 6.411 -2.326 -2.568 1.00 91.44 105 LEU A O 1
ATOM 786 N N . ILE A 1 106 ? 8.095 -1.239 -3.625 1.00 93.56 106 ILE A N 1
ATOM 787 C CA . ILE A 1 106 ? 7.847 -1.763 -4.964 1.00 93.56 106 ILE A CA 1
ATOM 788 C C . ILE A 1 106 ? 9.001 -2.654 -5.421 1.00 93.56 106 ILE A C 1
ATOM 790 O O . ILE A 1 106 ? 10.167 -2.321 -5.214 1.00 93.56 106 ILE A O 1
ATOM 794 N N . GLU A 1 107 ? 8.666 -3.773 -6.052 1.00 90.88 107 GLU A N 1
ATOM 795 C CA . GLU A 1 107 ? 9.613 -4.732 -6.625 1.00 90.88 107 GLU A CA 1
ATOM 796 C C . GLU A 1 107 ? 9.088 -5.247 -7.972 1.00 90.88 107 GLU A C 1
ATOM 798 O O . GLU A 1 107 ? 7.888 -5.156 -8.259 1.00 90.88 107 GLU A O 1
ATOM 803 N N . GLU A 1 108 ? 9.975 -5.803 -8.801 1.00 93.88 108 GLU A N 1
ATOM 804 C CA . GLU A 1 108 ? 9.573 -6.486 -10.031 1.00 93.88 108 GLU A CA 1
ATOM 805 C C . GLU A 1 108 ? 8.656 -7.672 -9.704 1.00 93.88 108 GLU A C 1
ATOM 807 O O . GLU A 1 108 ? 8.898 -8.441 -8.770 1.00 93.88 108 GLU A O 1
ATOM 812 N N . TYR A 1 109 ? 7.602 -7.844 -10.500 1.00 94.69 109 TYR A N 1
ATOM 813 C CA . TYR A 1 109 ? 6.637 -8.919 -10.321 1.00 94.69 109 TYR A CA 1
ATOM 814 C C . TYR A 1 109 ? 6.367 -9.667 -11.621 1.00 94.69 109 TYR A C 1
ATOM 816 O O . TYR A 1 109 ? 5.625 -9.207 -12.485 1.00 94.69 109 TYR A O 1
ATOM 824 N N . ALA A 1 110 ? 6.913 -10.879 -11.705 1.00 92.31 110 ALA A N 1
ATOM 825 C CA . ALA A 1 110 ? 6.720 -11.799 -12.824 1.00 92.31 110 ALA A CA 1
ATOM 826 C C . ALA A 1 110 ? 5.549 -12.787 -12.618 1.00 92.31 110 ALA A C 1
ATOM 828 O O . ALA A 1 110 ? 5.443 -13.775 -13.340 1.00 92.31 110 ALA A O 1
ATOM 829 N N . GLY A 1 111 ? 4.700 -12.582 -11.603 1.00 92.12 111 GLY A N 1
ATOM 830 C CA . GLY A 1 111 ? 3.563 -13.469 -11.332 1.00 92.12 111 GLY A CA 1
ATOM 831 C C . GLY A 1 111 ? 2.347 -13.192 -12.223 1.00 92.12 111 GLY A C 1
ATOM 832 O O . GLY A 1 111 ? 2.284 -12.182 -12.922 1.00 92.12 111 GLY A O 1
ATOM 833 N N . ASP A 1 112 ? 1.343 -14.070 -12.150 1.00 95.00 112 ASP A N 1
ATOM 834 C CA . ASP A 1 112 ? 0.191 -14.063 -13.070 1.00 95.00 112 ASP A CA 1
ATOM 835 C C . ASP A 1 112 ? -1.009 -13.221 -12.599 1.00 95.00 112 ASP A C 1
ATOM 837 O O . ASP A 1 112 ? -1.925 -12.941 -13.373 1.00 95.00 112 ASP A O 1
ATOM 841 N N . TYR A 1 113 ? -1.051 -12.816 -11.327 1.00 94.81 113 TYR A N 1
ATOM 842 C CA . TYR A 1 113 ? -2.197 -12.084 -10.775 1.00 94.81 113 TYR A CA 1
ATOM 843 C C . TYR A 1 113 ? -2.139 -10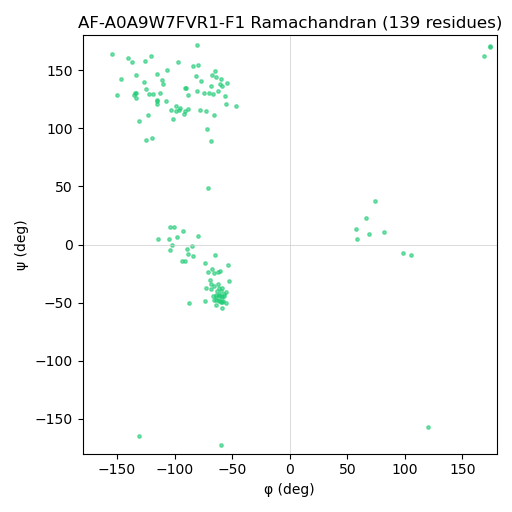.593 -11.110 1.00 94.81 113 TYR A C 1
ATOM 845 O O . TYR A 1 113 ? -1.059 -10.006 -11.134 1.00 94.81 113 TYR A O 1
ATOM 853 N N . ARG A 1 114 ? -3.297 -9.962 -11.343 1.00 96.06 114 ARG A N 1
ATOM 854 C CA . ARG A 1 114 ? -3.413 -8.514 -11.576 1.00 96.06 114 ARG A CA 1
ATOM 855 C C . ARG A 1 114 ? -4.562 -7.911 -10.775 1.00 96.06 114 ARG A C 1
ATOM 857 O O . ARG A 1 114 ? -5.667 -8.450 -10.816 1.00 96.06 114 ARG A O 1
ATOM 864 N N . GLY A 1 115 ? -4.283 -6.828 -10.055 1.00 96.94 115 GLY A N 1
ATOM 865 C CA . GLY A 1 115 ? -5.189 -6.133 -9.145 1.00 96.94 115 GLY A CA 1
ATOM 866 C C . GLY A 1 115 ? -4.680 -6.086 -7.702 1.00 96.94 115 GLY A C 1
ATOM 867 O O . GLY A 1 115 ? -3.478 -6.165 -7.456 1.00 96.94 115 GLY A O 1
ATOM 868 N N . VAL A 1 116 ? -5.587 -5.919 -6.740 1.00 98.19 116 VAL A N 1
ATOM 869 C CA . VAL A 1 116 ? -5.241 -5.568 -5.354 1.00 98.19 116 VAL A CA 1
ATOM 870 C C . VAL A 1 116 ? -5.690 -6.637 -4.367 1.00 98.19 116 VAL A C 1
ATOM 872 O O . VAL A 1 116 ? -6.850 -7.049 -4.347 1.00 98.19 116 VAL A O 1
ATOM 875 N N . TYR A 1 117 ? -4.772 -7.062 -3.508 1.00 98.31 117 TYR A N 1
ATOM 876 C CA . TYR A 1 117 ? -5.087 -7.761 -2.271 1.00 98.31 117 TYR A CA 1
ATOM 877 C C . TYR A 1 117 ? -5.301 -6.749 -1.148 1.00 98.31 117 TYR A C 1
ATOM 879 O O . TYR A 1 117 ? -4.441 -5.905 -0.904 1.00 98.31 117 TYR A O 1
ATOM 887 N N . PHE A 1 118 ? -6.422 -6.867 -0.444 1.00 98.25 118 PHE A N 1
ATOM 888 C CA . PHE A 1 118 ? -6.780 -6.052 0.712 1.00 98.25 118 PHE A CA 1
ATOM 889 C C . PHE A 1 118 ? -6.860 -6.917 1.969 1.00 98.25 118 PHE A C 1
ATOM 891 O O . PHE A 1 118 ? -7.650 -7.860 2.030 1.00 98.25 118 PHE A O 1
ATOM 898 N N . THR A 1 119 ? -6.047 -6.586 2.969 1.00 97.81 119 THR A N 1
ATOM 899 C CA . THR A 1 119 ? -5.921 -7.341 4.221 1.00 97.81 119 THR A CA 1
ATOM 900 C C . THR A 1 119 ? -6.165 -6.403 5.409 1.00 97.81 119 THR A C 1
ATOM 902 O O . THR A 1 119 ? -5.217 -5.768 5.882 1.00 97.81 119 THR A O 1
ATOM 905 N N . PRO A 1 120 ? -7.418 -6.263 5.876 1.00 96.56 120 PRO A N 1
ATOM 906 C CA . PRO A 1 120 ? -7.729 -5.566 7.120 1.00 96.56 120 PRO A CA 1
ATOM 907 C C . PRO A 1 120 ? -7.492 -6.479 8.335 1.00 96.56 120 PRO A C 1
ATOM 909 O O . PRO A 1 120 ? -7.973 -7.613 8.373 1.00 96.56 120 PRO A O 1
ATOM 912 N N . GLU A 1 121 ? -6.793 -5.977 9.349 1.00 94.62 121 GLU A N 1
ATOM 913 C CA . GLU A 1 121 ? -6.685 -6.595 10.676 1.00 94.62 121 GLU A CA 1
ATOM 914 C C . GLU A 1 121 ? -7.716 -5.938 11.609 1.00 94.62 121 GLU A C 1
ATOM 916 O O . GLU A 1 121 ? -7.649 -4.736 11.860 1.00 94.62 121 GLU A O 1
ATOM 921 N N . LEU A 1 122 ? -8.690 -6.719 12.091 1.00 94.25 122 LEU A N 1
ATOM 922 C CA . LEU A 1 122 ? -9.864 -6.234 12.842 1.00 94.25 122 LEU A CA 1
ATOM 923 C C . LEU A 1 122 ? -9.743 -6.419 14.370 1.00 94.25 122 LEU A C 1
ATOM 925 O O . LEU A 1 122 ? -10.754 -6.404 15.068 1.00 94.25 122 LEU A O 1
ATOM 929 N N . GLY A 1 123 ? -8.537 -6.684 14.879 1.00 88.75 123 GLY A N 1
ATOM 930 C CA . GLY A 1 123 ? -8.289 -6.876 16.316 1.00 88.75 123 GLY A CA 1
ATOM 931 C C . GLY A 1 123 ? -8.890 -8.153 16.925 1.00 88.75 123 GLY A C 1
ATOM 932 O O . GLY A 1 123 ? -8.871 -8.321 18.140 1.00 88.75 123 GLY A O 1
ATOM 933 N N . ASP A 1 124 ? -9.420 -9.062 16.102 1.00 92.56 124 ASP A N 1
ATOM 934 C CA . ASP A 1 124 ? -10.061 -10.315 16.526 1.00 92.56 124 ASP A CA 1
ATOM 935 C C . ASP A 1 124 ? -9.184 -11.561 16.307 1.00 92.56 124 ASP A C 1
ATOM 937 O O . ASP A 1 124 ? -9.685 -12.685 16.322 1.00 92.56 124 ASP A O 1
ATOM 941 N N . ASP A 1 125 ? -7.885 -11.356 16.071 1.00 88.75 125 ASP A N 1
ATOM 942 C CA . ASP A 1 125 ? -6.873 -12.385 15.787 1.00 88.75 125 ASP A CA 1
ATOM 943 C C . ASP A 1 125 ? -7.167 -13.283 14.567 1.00 88.75 125 ASP A C 1
ATOM 945 O O . ASP A 1 125 ? -6.490 -14.293 14.347 1.00 88.75 125 ASP A O 1
ATOM 949 N N . VAL A 1 126 ? -8.135 -12.920 13.717 1.00 94.62 126 VAL A N 1
ATOM 950 C CA . VAL A 1 126 ? -8.461 -13.674 12.501 1.00 94.62 126 VAL A CA 1
ATOM 951 C C . VAL A 1 126 ? -7.889 -12.979 11.267 1.00 94.62 126 VAL A C 1
ATOM 953 O O . VAL A 1 126 ? -8.309 -11.890 10.867 1.00 94.62 126 VAL A O 1
ATOM 956 N N . PHE A 1 127 ? -6.960 -13.663 10.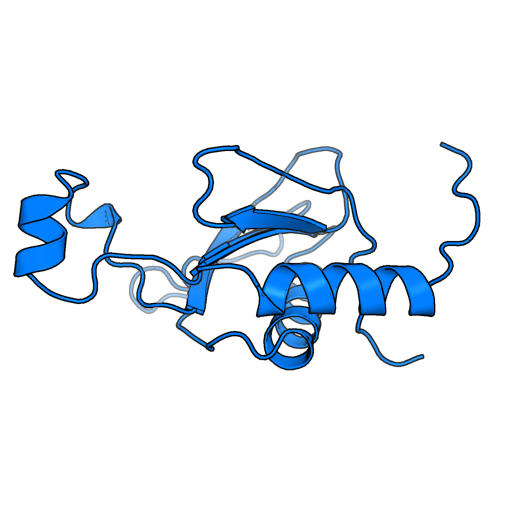599 1.00 93.38 127 PHE A N 1
ATOM 957 C CA . PHE A 1 127 ? -6.407 -13.209 9.327 1.00 93.38 127 PHE A CA 1
ATOM 958 C C . PHE A 1 127 ? -7.468 -13.221 8.218 1.00 93.38 127 PHE A C 1
ATOM 960 O O . PHE A 1 127 ? -8.126 -14.236 7.977 1.00 93.38 127 PHE A O 1
ATOM 967 N N . ARG A 1 128 ? -7.595 -12.098 7.503 1.00 96.44 128 ARG A N 1
ATOM 968 C CA . ARG A 1 128 ? -8.497 -11.938 6.357 1.00 96.44 128 ARG A CA 1
ATOM 969 C C . ARG A 1 128 ? -7.767 -11.269 5.212 1.00 96.44 128 ARG A C 1
ATOM 971 O O . ARG A 1 128 ? -7.166 -10.219 5.395 1.00 96.44 128 ARG A O 1
ATOM 978 N N . GLN A 1 129 ? -7.875 -11.851 4.025 1.00 97.19 129 GLN A N 1
ATOM 979 C CA . GLN A 1 129 ? -7.363 -11.265 2.796 1.00 97.19 129 GLN A CA 1
ATOM 980 C C . GLN A 1 129 ? -8.411 -11.404 1.697 1.00 97.19 129 GLN A C 1
ATOM 982 O O . GLN A 1 129 ? -8.920 -12.494 1.441 1.00 97.19 129 GLN A O 1
ATOM 987 N N . TYR A 1 130 ? -8.718 -10.287 1.050 1.00 97.31 130 TYR A N 1
ATOM 988 C CA . TYR A 1 130 ? -9.687 -10.186 -0.031 1.00 97.31 130 TYR A CA 1
ATOM 989 C C . TYR A 1 130 ? -8.955 -9.848 -1.324 1.00 97.31 130 TYR A C 1
ATOM 991 O O . TYR A 1 130 ? -8.132 -8.935 -1.352 1.00 97.31 130 TYR A O 1
ATOM 999 N N . GLY A 1 131 ? -9.227 -10.586 -2.396 1.00 94.00 131 GLY A N 1
ATOM 1000 C CA . GLY A 1 131 ? -8.562 -10.375 -3.674 1.00 94.00 131 GLY A CA 1
ATOM 1001 C C . GLY A 1 131 ? -8.910 -11.429 -4.72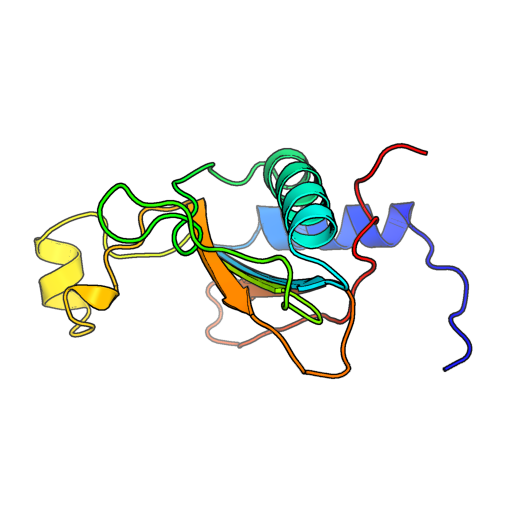6 1.00 94.00 131 GLY A C 1
ATOM 1002 O O . GLY A 1 131 ? -9.558 -12.427 -4.423 1.00 94.00 131 GLY A O 1
ATOM 1003 N N . VAL A 1 132 ? -8.503 -11.232 -5.979 1.00 94.06 132 VAL A N 1
ATOM 1004 C CA . VAL A 1 132 ? -7.796 -10.035 -6.467 1.00 94.06 132 VAL A CA 1
ATOM 1005 C C . VAL A 1 132 ? -8.819 -8.982 -6.903 1.00 94.06 132 VAL A C 1
ATOM 1007 O O . VAL A 1 132 ? -9.625 -9.227 -7.798 1.00 94.06 132 VAL A O 1
ATOM 1010 N N . LEU A 1 133 ? -8.830 -7.837 -6.218 1.00 96.44 133 LEU A N 1
ATOM 1011 C CA . LEU A 1 133 ? -9.770 -6.738 -6.451 1.00 96.44 133 LEU A CA 1
ATOM 1012 C C . LEU A 1 133 ? -9.328 -5.903 -7.663 1.00 96.44 133 LEU A C 1
ATOM 1014 O O . LEU A 1 133 ? -8.131 -5.872 -7.951 1.00 96.44 133 LEU A O 1
ATOM 1018 N N . PRO A 1 134 ? -10.241 -5.206 -8.365 1.00 95.44 134 PRO A N 1
ATOM 1019 C CA . PRO A 1 134 ? -9.868 -4.379 -9.510 1.00 95.44 134 PRO A CA 1
ATOM 1020 C C . PRO A 1 134 ? -8.818 -3.325 -9.142 1.00 95.44 134 PRO A C 1
ATOM 1022 O O . PRO A 1 134 ? -8.997 -2.567 -8.191 1.00 95.44 134 PRO A O 1
ATOM 1025 N N . GLU A 1 135 ? -7.729 -3.273 -9.905 1.00 94.56 135 GLU A N 1
ATOM 1026 C CA . GLU A 1 135 ? -6.662 -2.279 -9.737 1.00 94.56 135 GLU A CA 1
ATOM 1027 C C . GLU A 1 135 ? -7.206 -0.850 -9.827 1.00 94.56 135 GLU A C 1
ATOM 1029 O O . GLU A 1 135 ? -6.939 0.000 -8.978 1.00 94.56 135 GLU A O 1
ATOM 1034 N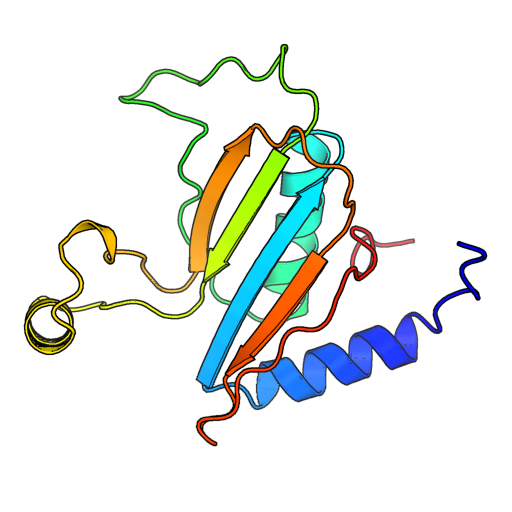 N . ASP A 1 136 ? -8.071 -0.646 -10.814 1.00 95.12 136 ASP A N 1
ATOM 1035 C CA . ASP A 1 136 ? -8.687 0.619 -11.171 1.00 95.12 136 ASP A CA 1
ATOM 1036 C C . ASP A 1 136 ? -9.874 1.008 -10.282 1.00 95.12 136 ASP A C 1
ATOM 1038 O O . ASP A 1 136 ? -10.562 1.971 -10.606 1.00 95.12 136 ASP A O 1
ATOM 1042 N N . LEU A 1 137 ? -10.163 0.282 -9.190 1.00 95.69 137 LEU A N 1
ATOM 1043 C CA . LEU A 1 137 ? -11.407 0.442 -8.422 1.00 95.69 137 LEU A CA 1
ATOM 1044 C C . LEU A 1 137 ? -11.677 1.893 -8.001 1.00 95.69 137 LEU A C 1
ATOM 1046 O O . LEU A 1 137 ? -12.836 2.288 -7.905 1.00 95.69 137 LEU A O 1
ATOM 1050 N N . TRP A 1 138 ? -10.634 2.686 -7.768 1.00 95.75 138 TRP A N 1
ATOM 1051 C CA . TRP A 1 138 ? -10.726 4.084 -7.334 1.00 95.75 138 TRP A CA 1
ATOM 1052 C C . TRP A 1 138 ? -10.205 5.089 -8.360 1.00 95.75 138 TRP A C 1
ATOM 1054 O O . TRP A 1 138 ? -10.145 6.281 -8.060 1.00 95.75 138 TRP A O 1
ATOM 1064 N N . LEU A 1 139 ? -9.825 4.636 -9.556 1.00 90.00 139 LEU A N 1
ATOM 1065 C CA . LEU A 1 139 ? -9.594 5.550 -10.666 1.00 90.00 139 LEU A CA 1
ATOM 1066 C C . LEU A 1 139 ? -10.951 6.144 -11.068 1.00 90.00 139 LEU A C 1
ATOM 1068 O O . LEU A 1 139 ? -11.968 5.443 -11.063 1.00 90.00 139 LEU A O 1
ATOM 1072 N N . ASN A 1 140 ? -10.971 7.456 -11.311 1.00 69.12 140 ASN A N 1
ATOM 1073 C CA . ASN A 1 140 ? -12.164 8.130 -11.815 1.00 69.12 140 ASN A CA 1
ATOM 1074 C C . ASN A 1 140 ? -12.541 7.512 -13.167 1.00 69.12 140 ASN A C 1
ATOM 1076 O O . ASN A 1 140 ? -11.644 7.196 -13.951 1.00 69.12 140 ASN A O 1
ATOM 1080 N N . ASP A 1 141 ? -13.842 7.368 -13.415 1.00 54.78 141 ASP A N 1
ATOM 1081 C CA . ASP A 1 141 ? -14.354 7.093 -14.761 1.00 54.78 141 ASP A CA 1
ATOM 1082 C C . ASP A 1 141 ? -14.166 8.324 -15.673 1.00 54.78 141 ASP A C 1
ATOM 1084 O O . ASP A 1 141 ? -14.235 9.469 -15.153 1.00 54.78 141 ASP A O 1
#

Secondary structure (DSSP, 8-state):
---PPP-HHHHHHHHHHHHHT-SEEEEEEEESSHHHHHHHHHHHHHHTTPPP-PEESSBSSSSB---TT-S-EEEEEES----SHHHHHHH---GGG---TT-EEEEE--SS--EEEEEEE-SSS----EEEEPTTTTS--

Solvent-accessible surface area (backbone atoms only — not comparable to full-atom values): 8008 Å² total; per-residue (Å²): 130,90,74,72,83,73,61,60,65,64,52,52,52,53,49,46,56,48,54,76,61,26,85,32,46,37,40,37,33,28,25,72,26,63,66,55,30,51,52,30,50,67,27,47,38,63,75,64,70,48,62,80,49,57,77,42,63,54,54,65,90,92,38,75,56,87,61,87,82,48,74,7,13,32,36,46,37,29,50,57,52,40,84,44,78,64,47,34,65,73,65,74,50,60,82,93,42,64,34,48,49,21,22,29,41,42,45,80,29,90,68,91,67,68,17,27,36,44,28,44,38,62,85,73,88,60,92,48,76,47,67,73,36,68,49,62,74,58,54,82,132

Nearest PDB structures (foldseek):
  2q22-assembly3_C  TM=8.151E-01  e=9.512E-07  Trichormus variabilis ATCC 29413
  8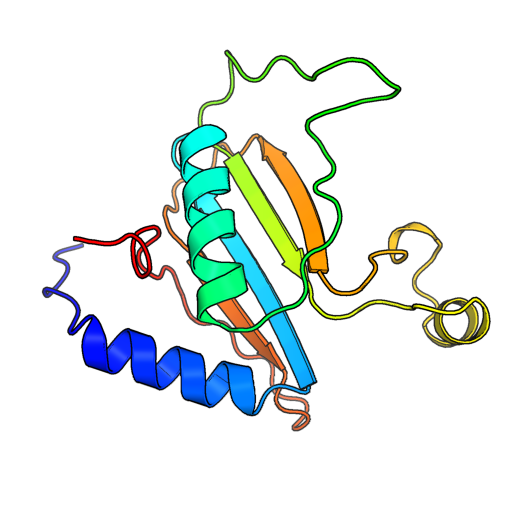pvl-assembly1_CF  TM=4.549E-01  e=3.527E+00  Thermochaetoides thermophila DSM 1495
  8flf-assembly1_SQ  TM=2.645E-01  e=7.976E+00  Homo sapiens

Sequence (141 aa):
MKTGEWDREKLRTSILTLASSADRTLLGFCAGSPESALEALKSWIPSLGLPKGLLMGLDLGGQPVDTSSWTGAYIKYNTGGATTFEDIRASKIGFASLWKPGDALIEEYAGDYRGVYFTPELGDDVFRQYGVLPEDLWLND

Radius of gyration: 15.82 Å; Cα contacts (8 Å, |Δi|>4): 252; chains: 1; bounding box: 42×25×41 Å

InterPro domains:
  IPR014953 Protein of unknown function DUF1824 [PF08854] (5-80)

Foldseek 3Di:
DPDDDDPLVVVLVVLLVLLVLFPKKKKKAKAQFPVLSVVLLVQVCVSSVFDADDEDAQDDPNRGDDRVPARIKIKIWMQDAQCDPVSQVVVVPHPVRNAHGNYMYMDRDPDDDGAMWMWGHNVPPDTDIDDDDHSCSRPDD

Organism: NCBI:txid722753